Protein AF-A0A2I0WFR5-F1 (afdb_monomer_lite)

Secondary structure (DSSP, 8-state):
---SSTTTSTTHHHHS---S--S---------HHHHHHHHHHHHHHHHHHHHHHHHHSPPPP---------------

Sequence (77 aa):
MVGFGALWGTRVLQIVRRNDSPGLLWKKIKLTTTRKNNAKKRLRRVWQNEAVLRACAEEPAPNTSSGTTSSLKSSGQ

Foldseek 3Di:
DDDPPPVVVVVVVVVPDPPVPPDDDPDDDDCDPVNVVVVVVVVVVVVVVVVVVVVVVDDPDPDPPDDDDDDDDDDDD

Radius of gyration: 37.87 Å; chains: 1; bounding box: 94×41×92 Å

pLDDT: mean 71.16, std 21.46, range [36.94, 98.31]

Structure (mmCIF, N/CA/C/O backbone):
data_AF-A0A2I0WFR5-F1
#
_entry.id   AF-A0A2I0WFR5-F1
#
loop_
_atom_site.group_PDB
_atom_site.id
_atom_site.type_symbol
_atom_site.label_atom_id
_atom_site.label_alt_id
_atom_site.label_comp_id
_atom_site.label_asym_id
_atom_site.label_entity_id
_atom_site.label_seq_id
_atom_site.pdbx_PDB_ins_code
_atom_site.Cartn_x
_atom_site.Cartn_y
_atom_site.Cartn_z
_atom_site.occupancy
_atom_site.B_iso_or_equiv
_atom_site.auth_seq_id
_atom_site.auth_comp_id
_atom_site.auth_asym_id
_atom_site.auth_atom_id
_atom_site.pdbx_PDB_model_num
ATOM 1 N N . MET A 1 1 ? -37.942 -21.068 58.750 1.00 44.25 1 MET A N 1
ATOM 2 C CA . MET A 1 1 ? -38.046 -21.076 57.275 1.00 44.25 1 MET A CA 1
ATOM 3 C C . MET A 1 1 ? -37.008 -20.120 56.711 1.00 44.25 1 MET A C 1
ATOM 5 O O . MET A 1 1 ? -37.159 -18.911 56.814 1.00 44.25 1 MET A O 1
ATOM 9 N N . VAL A 1 2 ? -35.908 -20.681 56.216 1.00 48.97 2 VAL A N 1
ATOM 10 C CA . VAL A 1 2 ? -34.844 -19.974 55.490 1.00 48.97 2 VAL A CA 1
ATOM 11 C C . VAL A 1 2 ? -35.427 -19.497 54.155 1.00 48.97 2 VAL A C 1
ATOM 13 O O . VAL A 1 2 ? -36.057 -20.311 53.487 1.00 48.97 2 VAL A O 1
ATOM 16 N N . GLY A 1 3 ? -35.231 -18.240 53.733 1.00 53.72 3 GLY A N 1
ATOM 17 C CA . GLY A 1 3 ? -35.407 -17.956 52.299 1.00 53.72 3 GLY A CA 1
ATOM 18 C C . GLY A 1 3 ? -35.687 -16.542 51.792 1.00 53.72 3 GLY A C 1
ATOM 19 O O . GLY A 1 3 ? -35.569 -16.358 50.588 1.00 53.72 3 GLY A O 1
ATOM 20 N N . PHE A 1 4 ? -36.000 -15.528 52.608 1.00 51.81 4 PHE A N 1
ATOM 21 C CA . PHE A 1 4 ? -36.314 -14.193 52.047 1.00 51.81 4 PHE A CA 1
ATOM 22 C C . PHE A 1 4 ? -35.088 -13.344 51.651 1.00 51.81 4 PHE A C 1
ATOM 24 O O . PHE A 1 4 ? -35.232 -12.371 50.919 1.00 51.81 4 PHE A O 1
ATOM 31 N N . GLY A 1 5 ? -33.875 -13.732 52.065 1.00 51.84 5 GLY A N 1
ATOM 32 C CA . GLY A 1 5 ? -32.624 -13.048 51.691 1.00 51.84 5 GLY A CA 1
ATOM 33 C C . GLY A 1 5 ? -31.829 -13.710 50.556 1.00 51.84 5 GLY A C 1
ATOM 34 O O . GLY A 1 5 ? -30.934 -13.089 49.987 1.00 51.84 5 GLY A O 1
ATOM 35 N N . ALA A 1 6 ? -32.152 -14.955 50.187 1.00 54.31 6 ALA A N 1
ATOM 36 C CA . ALA A 1 6 ? -31.376 -15.733 49.212 1.00 54.31 6 ALA A CA 1
ATOM 37 C C . ALA A 1 6 ? -31.600 -15.293 47.750 1.00 54.31 6 ALA A C 1
ATOM 39 O O . ALA A 1 6 ? -30.794 -15.599 46.876 1.00 54.31 6 ALA A O 1
ATOM 40 N N . LEU A 1 7 ? -32.677 -14.548 47.482 1.00 55.28 7 LEU A N 1
ATOM 41 C CA . LEU A 1 7 ? -33.056 -14.104 46.136 1.00 55.28 7 LEU A CA 1
ATOM 42 C C . LEU A 1 7 ? -32.506 -12.714 45.766 1.00 55.28 7 LEU A C 1
ATOM 44 O O . LEU A 1 7 ? -32.547 -12.340 44.597 1.00 55.28 7 LEU A O 1
ATOM 48 N N . TRP A 1 8 ? -31.984 -11.946 46.731 1.00 56.28 8 TRP A N 1
ATOM 49 C CA . TRP A 1 8 ? -31.419 -10.606 46.487 1.00 56.28 8 TRP A CA 1
ATOM 50 C C . TRP A 1 8 ? -29.890 -10.608 46.328 1.00 56.28 8 TRP A C 1
ATOM 52 O O . TRP A 1 8 ? -29.346 -9.739 45.651 1.00 56.28 8 TRP A O 1
ATOM 62 N N . GLY A 1 9 ? -29.188 -11.609 46.870 1.00 54.19 9 GLY A N 1
ATOM 63 C CA . GLY A 1 9 ? -27.730 -11.743 46.726 1.00 54.19 9 GLY A CA 1
ATOM 64 C C . GLY A 1 9 ? -27.263 -12.341 45.390 1.00 54.19 9 GLY A C 1
ATOM 65 O O . GLY A 1 9 ? -26.120 -12.138 44.989 1.00 54.19 9 GLY A O 1
ATOM 66 N N . THR A 1 10 ? -28.128 -13.051 44.662 1.00 55.47 10 THR A N 1
ATOM 67 C CA . THR A 1 10 ? -27.751 -13.775 43.430 1.00 55.47 10 THR A CA 1
ATOM 68 C C . THR A 1 10 ? -27.781 -12.910 42.169 1.00 55.47 10 THR A C 1
ATOM 70 O O . THR A 1 10 ? -27.120 -13.237 41.184 1.00 55.47 10 THR A O 1
ATOM 73 N N . ARG A 1 11 ? -28.478 -11.764 42.190 1.00 54.69 11 ARG A N 1
ATOM 74 C CA . ARG A 1 11 ? -28.510 -10.817 41.059 1.00 54.69 11 ARG A CA 1
ATOM 75 C C . ARG A 1 11 ? -27.298 -9.892 40.989 1.00 54.69 11 ARG A C 1
ATOM 77 O O . ARG A 1 11 ? -26.947 -9.461 39.896 1.00 54.69 11 ARG A O 1
ATOM 84 N N . VAL A 1 12 ? -26.624 -9.621 42.107 1.00 55.31 12 VAL A N 1
ATOM 85 C CA . VAL A 1 12 ? -25.449 -8.728 42.132 1.00 55.31 12 VAL A CA 1
ATOM 86 C C . VAL A 1 12 ? -24.287 -9.327 41.328 1.00 55.31 12 VAL A C 1
ATOM 88 O O . VAL A 1 12 ? -23.635 -8.613 40.572 1.00 55.31 12 VAL A O 1
ATOM 91 N N . LEU A 1 13 ? -24.103 -10.653 41.378 1.00 55.88 13 LEU A N 1
ATOM 92 C CA . LEU A 1 13 ? -23.114 -11.372 40.559 1.00 55.88 13 LEU A CA 1
ATOM 93 C C . LEU A 1 13 ? -23.524 -11.520 39.083 1.00 55.88 13 LEU A C 1
ATOM 95 O O . LEU A 1 13 ? -22.662 -11.695 38.229 1.00 55.88 13 LEU A O 1
ATOM 99 N N . GLN A 1 14 ? -24.819 -11.421 38.762 1.00 56.09 14 GLN A N 1
ATOM 100 C CA . GLN A 1 14 ? -25.311 -11.400 37.377 1.00 56.09 14 GLN A CA 1
ATOM 101 C C . GLN A 1 14 ? -25.107 -10.019 36.720 1.00 56.09 14 GLN A C 1
ATOM 103 O O . GLN A 1 14 ? -24.978 -9.925 35.501 1.00 56.09 14 GLN A O 1
ATOM 108 N N . ILE A 1 15 ? -25.051 -8.960 37.540 1.00 52.97 15 ILE A N 1
ATOM 109 C CA . ILE A 1 15 ? -24.860 -7.551 37.152 1.00 52.97 15 ILE A CA 1
ATOM 110 C C . ILE A 1 15 ? -23.373 -7.166 37.047 1.00 52.97 15 ILE A C 1
ATOM 112 O O . ILE A 1 15 ? -23.045 -6.161 36.411 1.00 52.97 15 ILE A O 1
ATOM 116 N N . VAL A 1 16 ? -22.444 -7.981 37.563 1.00 54.72 16 VAL A N 1
ATOM 117 C CA . VAL A 1 16 ? -21.030 -7.903 37.160 1.00 54.72 16 VAL A CA 1
ATOM 118 C C . VAL A 1 16 ? -20.944 -8.452 35.740 1.00 54.72 16 VAL A C 1
ATOM 120 O O . VAL A 1 16 ? -20.668 -9.631 35.544 1.00 54.72 16 VAL A O 1
ATOM 123 N N . ARG A 1 17 ? -21.300 -7.595 34.770 1.00 59.06 17 ARG A N 1
ATOM 124 C CA . ARG A 1 17 ? -21.226 -7.780 33.316 1.00 59.06 17 ARG A CA 1
ATOM 125 C C . ARG A 1 17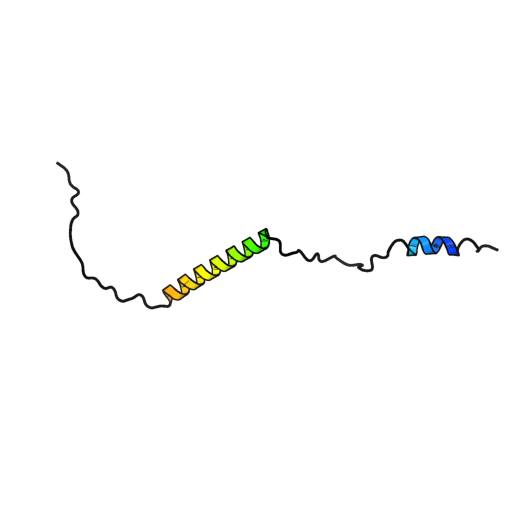 ? -20.470 -9.051 32.950 1.00 59.06 17 ARG A C 1
ATOM 127 O O . ARG A 1 17 ? -19.237 -9.053 32.929 1.00 59.06 17 ARG A O 1
ATOM 134 N N . ARG A 1 18 ? -21.202 -10.103 32.575 1.00 58.12 18 ARG A N 1
ATOM 135 C CA . ARG A 1 18 ? -20.640 -11.037 31.605 1.00 58.12 18 ARG A CA 1
ATOM 136 C C . ARG A 1 18 ? -20.211 -10.163 30.439 1.00 58.12 18 ARG A C 1
ATOM 138 O O . ARG A 1 18 ? -21.026 -9.510 29.797 1.00 58.12 18 ARG A O 1
ATOM 145 N N . ASN A 1 19 ? -18.906 -10.028 30.265 1.00 63.97 19 ASN A N 1
ATOM 146 C CA . ASN A 1 19 ? -18.388 -9.511 29.026 1.00 63.97 19 ASN A CA 1
ATOM 147 C C . ASN A 1 19 ? -18.844 -10.532 27.982 1.00 63.97 19 ASN A C 1
ATOM 149 O O . ASN A 1 19 ? -18.244 -11.599 27.888 1.00 63.97 19 ASN A O 1
ATOM 153 N N . ASP A 1 20 ? -19.918 -10.241 27.244 1.00 59.53 20 ASP A N 1
ATOM 154 C CA . ASP A 1 20 ? -20.513 -11.127 26.227 1.00 59.53 20 ASP A CA 1
ATOM 155 C C . ASP A 1 20 ? -19.578 -11.364 25.017 1.00 59.53 20 ASP A C 1
ATOM 157 O O . ASP A 1 20 ? -19.981 -11.810 23.949 1.00 59.53 20 ASP A O 1
ATOM 161 N N . SER A 1 21 ? -18.284 -11.098 25.193 1.00 64.38 21 SER A N 1
ATOM 162 C CA . SER A 1 21 ? -17.187 -11.531 24.338 1.00 64.38 21 SER A CA 1
ATOM 163 C C . SER A 1 21 ? -16.182 -12.356 25.164 1.00 64.38 21 SER A C 1
ATOM 165 O O . SER A 1 21 ? -15.108 -11.862 25.514 1.00 64.38 21 SER A O 1
ATOM 167 N N . PRO A 1 22 ? -16.500 -13.620 25.507 1.00 60.97 22 PRO A N 1
ATOM 168 C CA . PRO A 1 22 ? -15.594 -14.523 26.220 1.00 60.97 22 PRO A CA 1
ATOM 169 C C . PRO A 1 22 ? -14.520 -15.108 25.277 1.00 60.97 22 PRO A C 1
ATOM 171 O O . PRO A 1 22 ? -14.398 -16.321 25.133 1.00 60.97 22 PRO A O 1
ATOM 174 N N . GLY A 1 23 ? -13.753 -14.255 24.590 1.00 74.44 23 GLY A N 1
ATOM 175 C CA . GLY A 1 23 ? -12.748 -14.690 23.615 1.00 74.44 23 GLY A CA 1
ATOM 176 C C . GLY A 1 23 ? -11.548 -13.753 23.486 1.00 74.44 23 GLY A C 1
ATOM 177 O O . GLY A 1 23 ? -11.547 -12.631 23.992 1.00 74.44 23 GLY A O 1
ATOM 178 N N . LEU A 1 24 ? -10.512 -14.222 22.781 1.00 80.00 24 LEU A N 1
ATOM 179 C CA . LEU A 1 24 ? -9.323 -13.433 22.460 1.00 80.00 24 LEU A CA 1
ATOM 180 C C . LEU A 1 24 ? -9.729 -12.211 21.620 1.00 80.00 24 LEU A C 1
ATOM 182 O O . LEU A 1 24 ? -10.241 -12.344 20.506 1.00 80.00 24 LEU A O 1
ATOM 186 N N . LEU A 1 25 ? -9.525 -11.008 22.160 1.00 78.38 25 LEU A N 1
ATOM 187 C CA . LEU A 1 25 ? -9.913 -9.771 21.490 1.00 78.38 25 LEU A CA 1
ATOM 188 C C . LEU A 1 25 ? -8.947 -9.461 20.338 1.00 78.38 25 LEU A C 1
ATOM 190 O O . LEU A 1 25 ? -7.876 -8.882 20.531 1.00 78.38 25 LEU A O 1
ATOM 194 N N . TRP A 1 26 ? -9.354 -9.784 19.114 1.00 87.00 26 TRP A N 1
ATOM 195 C CA . TRP A 1 26 ? -8.647 -9.376 17.901 1.00 87.00 26 TRP A CA 1
ATOM 196 C C . TRP A 1 26 ? -8.840 -7.878 17.661 1.00 87.00 26 TRP A C 1
ATOM 198 O O . TRP A 1 26 ? -9.807 -7.424 17.040 1.00 87.00 26 TRP A O 1
ATOM 208 N N . LYS A 1 27 ? -7.917 -7.077 18.193 1.00 86.25 27 LYS A N 1
ATOM 209 C CA . LYS A 1 27 ? -7.992 -5.620 18.104 1.00 86.25 27 LYS A CA 1
ATOM 210 C C . LYS A 1 27 ? -7.825 -5.166 16.654 1.00 86.25 27 LYS A C 1
ATOM 212 O O . LYS A 1 27 ? -6.747 -5.254 16.071 1.00 86.25 27 LYS A O 1
ATOM 217 N N . LYS A 1 28 ? -8.889 -4.606 16.077 1.00 90.19 28 LYS A N 1
ATOM 218 C CA . LYS A 1 28 ? -8.834 -3.954 14.762 1.00 90.19 28 LYS A CA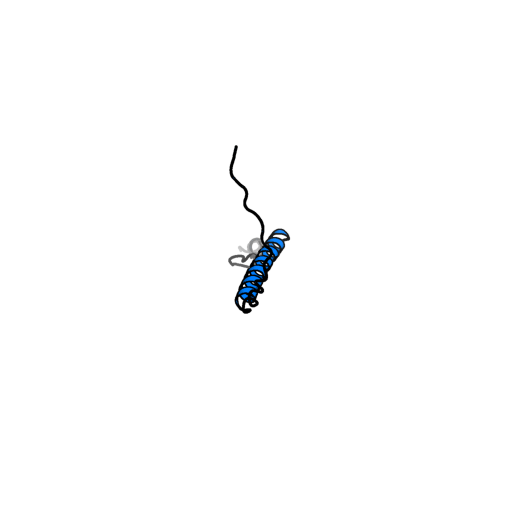 1
ATOM 219 C C . LYS A 1 28 ? -8.078 -2.630 14.882 1.00 90.19 28 LYS A C 1
ATOM 221 O O . LYS A 1 28 ? -8.608 -1.641 15.390 1.00 90.19 28 LYS A O 1
ATOM 226 N N . ILE A 1 29 ? -6.828 -2.609 14.425 1.00 91.50 29 ILE A N 1
ATOM 227 C CA . ILE A 1 29 ? -5.993 -1.403 14.438 1.00 91.50 29 ILE A CA 1
ATOM 228 C C . ILE A 1 29 ? -6.469 -0.459 13.331 1.00 91.50 29 ILE A C 1
ATOM 230 O O . ILE A 1 29 ? -6.620 -0.857 12.176 1.00 91.50 29 ILE A O 1
ATOM 234 N N . LYS A 1 30 ? -6.696 0.810 13.673 1.00 93.81 30 LYS A N 1
ATOM 235 C CA . LYS A 1 30 ? -7.076 1.832 12.693 1.00 93.81 30 LYS A CA 1
ATOM 236 C C . LYS A 1 30 ? -5.911 2.136 11.750 1.00 93.81 30 LYS A C 1
ATOM 238 O O . LYS A 1 30 ? -4.737 2.051 12.115 1.00 93.81 30 LYS A O 1
ATOM 243 N N . LEU A 1 31 ? -6.239 2.552 10.532 1.00 95.00 31 LEU A N 1
ATOM 244 C CA . LEU A 1 31 ? -5.247 2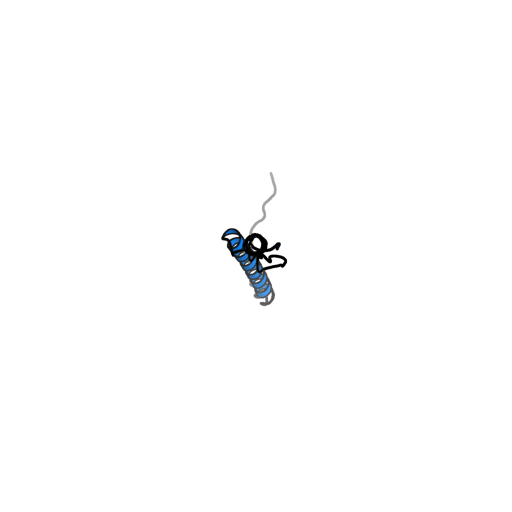.998 9.563 1.00 95.00 31 LEU A CA 1
ATOM 245 C C . LEU A 1 31 ? -4.749 4.409 9.927 1.00 95.00 31 LEU A C 1
ATOM 247 O O . LEU A 1 31 ? -5.277 5.413 9.449 1.00 95.00 31 LEU A O 1
ATOM 251 N N . THR A 1 32 ? -3.736 4.474 10.792 1.00 96.56 32 THR A N 1
ATOM 252 C CA . THR A 1 32 ? -3.110 5.732 11.226 1.00 96.56 32 THR A CA 1
ATOM 253 C C . THR A 1 32 ? -2.299 6.386 10.106 1.00 96.56 32 THR A C 1
ATOM 255 O O . THR A 1 32 ? -1.905 5.739 9.132 1.00 96.56 32 THR A O 1
ATOM 258 N N . THR A 1 33 ? -2.016 7.681 10.244 1.00 98.00 33 THR A N 1
ATOM 259 C CA . THR A 1 33 ? -1.231 8.476 9.284 1.00 98.00 33 THR A CA 1
ATOM 260 C C . THR A 1 33 ? 0.142 7.863 8.999 1.00 98.00 33 THR A C 1
ATOM 262 O O . THR A 1 33 ? 0.506 7.681 7.838 1.00 98.00 33 THR A O 1
ATOM 265 N N . THR A 1 34 ? 0.872 7.432 10.029 1.00 97.12 34 THR A N 1
ATOM 266 C CA . THR A 1 34 ? 2.173 6.758 9.878 1.00 97.12 34 THR A CA 1
ATOM 267 C C . THR A 1 34 ? 2.065 5.478 9.048 1.00 97.12 34 THR A C 1
ATOM 269 O O . THR A 1 34 ? 2.887 5.233 8.161 1.00 97.12 34 THR A O 1
ATOM 272 N N . ARG A 1 35 ? 1.010 4.680 9.264 1.00 98.00 35 ARG A N 1
ATOM 273 C CA . ARG A 1 35 ? 0.760 3.450 8.498 1.00 98.00 35 ARG A CA 1
ATOM 274 C C . ARG A 1 35 ? 0.414 3.760 7.037 1.00 98.00 35 ARG A C 1
ATOM 276 O O . ARG A 1 35 ? 0.945 3.100 6.145 1.00 98.00 35 ARG A O 1
ATOM 283 N N . LYS A 1 36 ? -0.380 4.808 6.777 1.00 98.19 36 LYS A N 1
ATOM 284 C CA . LYS A 1 36 ? -0.647 5.310 5.412 1.00 98.19 36 LYS A CA 1
ATOM 285 C C . LYS A 1 36 ? 0.642 5.733 4.707 1.00 98.19 36 LYS A C 1
ATOM 287 O O . LYS A 1 36 ? 0.849 5.389 3.547 1.00 98.19 36 LYS A O 1
ATOM 292 N N . ASN A 1 37 ? 1.539 6.426 5.405 1.00 97.94 37 ASN A N 1
ATOM 293 C CA . ASN A 1 37 ? 2.815 6.857 4.835 1.00 97.94 37 ASN A CA 1
ATOM 294 C C . ASN A 1 37 ? 3.728 5.672 4.500 1.00 97.94 37 ASN A C 1
ATOM 296 O O . ASN A 1 37 ? 4.395 5.691 3.466 1.00 97.94 37 ASN A O 1
ATOM 300 N N . ASN A 1 38 ? 3.729 4.615 5.318 1.00 97.88 38 ASN A N 1
ATOM 301 C CA . ASN A 1 38 ? 4.448 3.384 4.989 1.00 97.88 38 ASN A CA 1
ATOM 302 C C . ASN A 1 38 ? 3.861 2.699 3.744 1.00 97.88 38 ASN A C 1
ATOM 304 O O . ASN A 1 38 ? 4.620 2.313 2.859 1.00 97.88 38 ASN A O 1
ATOM 308 N N . ALA A 1 39 ? 2.531 2.635 3.624 1.00 98.25 39 ALA A N 1
ATOM 309 C CA . ALA A 1 39 ? 1.872 2.114 2.426 1.00 98.25 39 ALA A CA 1
ATOM 310 C C . ALA A 1 39 ? 2.262 2.914 1.169 1.00 98.25 39 ALA A C 1
ATOM 312 O O . ALA A 1 39 ? 2.698 2.326 0.184 1.00 98.25 39 ALA A O 1
ATOM 313 N N . LYS A 1 40 ? 2.244 4.254 1.232 1.00 98.31 40 LYS A N 1
ATOM 314 C CA . LYS A 1 40 ? 2.718 5.122 0.135 1.00 98.31 40 LYS A CA 1
ATOM 315 C C . LYS A 1 40 ? 4.182 4.868 -0.239 1.00 98.31 40 LYS A C 1
ATOM 317 O O . LYS A 1 40 ? 4.533 4.958 -1.411 1.00 98.31 40 LYS A O 1
ATOM 322 N N . LYS A 1 41 ? 5.057 4.585 0.735 1.00 98.31 41 LYS A N 1
ATOM 323 C CA . LYS A 1 41 ? 6.463 4.226 0.466 1.00 98.31 41 LYS A CA 1
ATOM 324 C C . LYS A 1 41 ? 6.568 2.884 -0.264 1.00 98.31 41 LYS A C 1
ATOM 326 O O . LYS A 1 41 ? 7.337 2.790 -1.212 1.00 98.31 41 LYS A O 1
ATOM 331 N N . ARG A 1 42 ? 5.795 1.871 0.146 1.00 98.19 42 ARG A N 1
ATOM 332 C CA . ARG A 1 42 ? 5.762 0.556 -0.522 1.00 98.19 42 ARG A CA 1
ATOM 333 C C . ARG A 1 42 ? 5.274 0.673 -1.963 1.00 98.19 42 ARG A C 1
ATOM 335 O O . ARG A 1 42 ? 5.942 0.167 -2.850 1.00 98.19 42 ARG A O 1
ATOM 342 N N . LEU A 1 43 ? 4.184 1.406 -2.188 1.00 97.94 43 LEU A N 1
ATOM 343 C CA . LEU A 1 43 ? 3.639 1.632 -3.530 1.00 97.94 43 LEU A CA 1
ATOM 344 C C . LEU A 1 43 ? 4.655 2.304 -4.457 1.00 97.94 43 LEU A C 1
ATOM 346 O O . LEU A 1 43 ? 4.888 1.820 -5.555 1.00 97.94 43 LEU A O 1
ATOM 350 N N . ARG A 1 44 ? 5.340 3.356 -3.989 1.00 97.62 44 ARG A N 1
ATOM 351 C CA . ARG A 1 44 ? 6.388 4.017 -4.784 1.00 97.62 44 ARG A CA 1
ATOM 352 C C . ARG A 1 44 ? 7.544 3.090 -5.151 1.00 97.62 44 ARG A C 1
ATOM 354 O O . ARG A 1 44 ? 8.037 3.177 -6.265 1.00 97.62 44 ARG A O 1
ATOM 361 N N . ARG A 1 45 ? 7.961 2.204 -4.239 1.00 97.75 45 ARG A N 1
ATOM 362 C CA . ARG A 1 45 ? 9.003 1.205 -4.533 1.00 97.75 45 ARG A CA 1
ATOM 363 C C . ARG A 1 45 ? 8.554 0.228 -5.615 1.00 97.75 45 ARG A C 1
ATOM 365 O O . ARG A 1 45 ? 9.322 -0.055 -6.520 1.00 97.75 45 ARG A O 1
ATOM 372 N N . VAL A 1 46 ? 7.313 -0.250 -5.538 1.00 98.00 46 VAL A N 1
ATOM 373 C CA . VAL A 1 46 ? 6.750 -1.145 -6.560 1.00 98.00 46 VAL A CA 1
ATOM 374 C C . VAL A 1 46 ? 6.696 -0.442 -7.912 1.00 98.00 46 VAL A C 1
ATOM 376 O O . VAL A 1 46 ? 7.179 -0.997 -8.886 1.00 98.00 46 VAL A O 1
ATOM 379 N N . TRP A 1 47 ? 6.227 0.806 -7.966 1.00 97.19 47 TRP A N 1
ATOM 380 C CA . TRP A 1 47 ? 6.207 1.571 -9.215 1.00 97.19 47 TRP A CA 1
ATOM 381 C C . TRP A 1 47 ? 7.592 1.817 -9.803 1.00 97.19 47 TRP A C 1
ATOM 383 O O . TRP A 1 47 ? 7.754 1.738 -11.013 1.00 97.19 47 TRP A O 1
ATOM 393 N N . GLN A 1 48 ? 8.598 2.089 -8.971 1.00 97.12 48 GLN A N 1
ATOM 394 C CA . GLN A 1 48 ? 9.978 2.202 -9.445 1.00 97.12 48 GLN A CA 1
ATOM 395 C C . GLN A 1 48 ? 10.476 0.878 -10.031 1.00 97.12 48 GLN A C 1
ATOM 397 O O . GLN A 1 48 ? 11.034 0.874 -11.122 1.00 97.12 48 GLN A O 1
ATOM 402 N N . ASN A 1 49 ? 10.224 -0.242 -9.351 1.00 96.38 49 ASN A N 1
ATOM 403 C CA . ASN A 1 49 ? 10.599 -1.562 -9.854 1.00 96.38 49 ASN A CA 1
ATOM 404 C C . ASN A 1 49 ? 9.890 -1.885 -11.175 1.00 96.38 49 ASN A C 1
ATOM 406 O O . ASN A 1 49 ? 10.527 -2.341 -12.116 1.00 96.38 49 ASN A O 1
ATOM 410 N N . GLU A 1 50 ? 8.587 -1.619 -11.263 1.00 94.69 50 GLU A N 1
ATOM 411 C CA . GLU A 1 50 ? 7.811 -1.813 -12.488 1.00 94.69 50 GLU A CA 1
ATOM 412 C C . GLU A 1 50 ? 8.315 -0.925 -13.627 1.00 94.69 50 GLU A C 1
ATOM 414 O O . GLU A 1 50 ? 8.414 -1.396 -14.755 1.00 94.69 50 GLU A O 1
ATOM 419 N N . ALA A 1 51 ? 8.671 0.332 -13.351 1.00 93.06 51 ALA A N 1
ATOM 420 C CA . ALA A 1 51 ? 9.229 1.235 -14.353 1.00 93.06 51 ALA A CA 1
ATOM 421 C C . ALA A 1 51 ? 10.571 0.726 -14.894 1.00 93.06 51 ALA A C 1
ATOM 423 O O . ALA A 1 51 ? 10.774 0.732 -16.104 1.00 93.06 51 ALA A O 1
ATOM 424 N N . VAL A 1 52 ? 11.456 0.235 -14.020 1.00 92.88 52 VAL A N 1
ATOM 425 C CA . VAL A 1 52 ? 12.740 -0.357 -14.431 1.00 92.88 52 VAL A CA 1
ATOM 426 C C . VAL A 1 52 ? 12.515 -1.616 -15.264 1.00 92.88 52 VAL A C 1
ATOM 428 O O . VAL A 1 52 ? 13.089 -1.741 -16.338 1.00 92.88 52 VAL A O 1
ATOM 431 N N . LEU A 1 53 ? 11.646 -2.526 -14.818 1.00 92.50 53 LEU A N 1
ATOM 432 C CA . LEU A 1 53 ? 11.357 -3.757 -15.559 1.00 92.50 53 LEU A CA 1
ATOM 433 C C . LEU A 1 53 ? 10.741 -3.475 -16.933 1.00 92.50 53 LEU A C 1
ATOM 435 O O . LEU A 1 53 ? 11.099 -4.137 -17.900 1.00 92.50 53 LEU A O 1
ATOM 439 N N . ARG A 1 54 ? 9.852 -2.480 -17.036 1.00 89.69 54 ARG A N 1
ATOM 440 C CA . ARG A 1 54 ? 9.289 -2.037 -18.320 1.00 89.69 54 ARG A CA 1
ATOM 441 C C . ARG A 1 54 ? 10.355 -1.435 -19.229 1.00 89.69 54 ARG A C 1
ATOM 443 O O . ARG A 1 54 ? 10.404 -1.803 -20.392 1.00 89.69 54 ARG A O 1
ATOM 450 N N . ALA A 1 55 ? 11.228 -0.583 -18.693 1.00 88.12 55 ALA A N 1
ATOM 451 C CA . ALA A 1 55 ? 12.332 -0.002 -19.454 1.00 88.12 55 ALA A CA 1
ATOM 452 C C . ALA A 1 55 ? 13.329 -1.062 -19.953 1.00 88.12 55 ALA A C 1
ATOM 454 O O . ALA A 1 55 ? 13.893 -0.905 -21.024 1.00 88.12 55 ALA A O 1
ATOM 455 N N . CYS A 1 56 ? 13.537 -2.149 -19.202 1.00 88.19 56 CYS A N 1
ATOM 456 C CA . CYS A 1 56 ? 14.372 -3.272 -19.639 1.00 88.19 56 CYS A CA 1
ATOM 457 C C . CYS A 1 56 ? 13.675 -4.217 -20.631 1.00 88.19 56 CYS A C 1
ATOM 459 O O . CYS A 1 56 ? 14.357 -5.000 -21.284 1.00 88.19 56 CYS A O 1
ATOM 461 N N . ALA A 1 57 ? 12.341 -4.204 -20.695 1.00 85.44 57 ALA A N 1
ATOM 462 C CA . ALA A 1 57 ? 11.568 -5.006 -21.643 1.00 85.44 57 ALA A CA 1
ATOM 463 C C . ALA A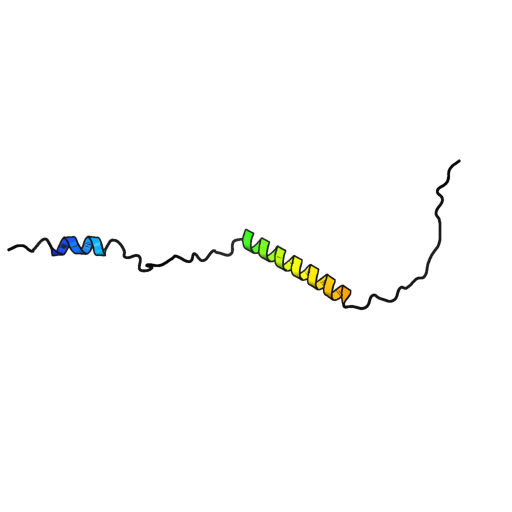 1 57 ? 11.423 -4.321 -23.012 1.00 85.44 57 ALA A C 1
ATOM 465 O O . ALA A 1 57 ? 11.179 -4.997 -24.008 1.00 85.44 57 ALA A O 1
ATOM 466 N N . GLU A 1 58 ? 11.554 -2.995 -23.060 1.00 77.50 58 GLU A N 1
ATOM 467 C CA . GLU A 1 58 ? 11.666 -2.233 -24.300 1.00 77.50 58 GLU A CA 1
ATOM 468 C C . GLU A 1 58 ? 13.086 -2.405 -24.867 1.00 77.50 58 GLU A C 1
ATOM 470 O O . GLU A 1 58 ? 14.068 -2.310 -24.127 1.00 77.50 58 GLU A O 1
ATOM 475 N N . GLU A 1 59 ? 13.212 -2.724 -26.161 1.00 65.44 59 GLU A N 1
ATOM 476 C CA . GLU A 1 59 ? 14.528 -2.845 -26.799 1.00 65.44 59 GLU A CA 1
ATOM 477 C C . GLU A 1 59 ? 15.283 -1.513 -26.659 1.00 65.44 59 GLU A C 1
ATOM 479 O O . GLU A 1 59 ? 14.711 -0.454 -26.942 1.00 65.44 59 GLU A O 1
ATOM 484 N N . PRO A 1 60 ? 16.560 -1.524 -26.228 1.00 67.56 60 PRO A N 1
ATOM 485 C CA . PRO A 1 60 ? 17.337 -0.299 -26.173 1.00 67.56 60 PRO A CA 1
ATOM 486 C C . PRO A 1 60 ? 17.408 0.285 -27.586 1.00 67.56 60 PRO A C 1
ATOM 488 O O . PRO A 1 60 ? 17.794 -0.410 -28.527 1.00 67.56 60 PRO A O 1
ATOM 491 N N . ALA A 1 61 ? 17.019 1.555 -27.732 1.00 64.69 61 ALA A N 1
ATOM 492 C CA . ALA A 1 61 ? 17.094 2.264 -29.004 1.00 64.69 61 ALA A CA 1
ATOM 493 C C . ALA A 1 61 ? 18.476 2.042 -29.660 1.00 64.69 61 ALA A C 1
ATOM 495 O O . ALA A 1 61 ? 19.493 2.110 -28.958 1.00 64.69 61 ALA A O 1
ATOM 496 N N . PRO A 1 62 ? 18.547 1.770 -30.978 1.00 56.06 62 PRO A N 1
ATOM 497 C CA . PRO A 1 62 ? 19.817 1.534 -31.647 1.00 56.06 62 PRO A CA 1
ATOM 498 C C . PRO A 1 62 ? 20.722 2.757 -31.473 1.00 56.06 62 PRO A C 1
ATOM 500 O O . PRO A 1 62 ? 20.315 3.892 -31.714 1.00 56.06 62 PRO A O 1
ATOM 503 N N . ASN A 1 63 ? 21.950 2.508 -31.017 1.00 52.41 63 ASN A N 1
ATOM 504 C CA . ASN A 1 63 ? 22.962 3.523 -30.750 1.00 52.41 63 ASN A CA 1
ATOM 505 C C . ASN A 1 63 ? 23.155 4.445 -31.967 1.00 52.41 63 ASN A C 1
ATOM 507 O O . ASN A 1 63 ? 23.763 4.036 -32.95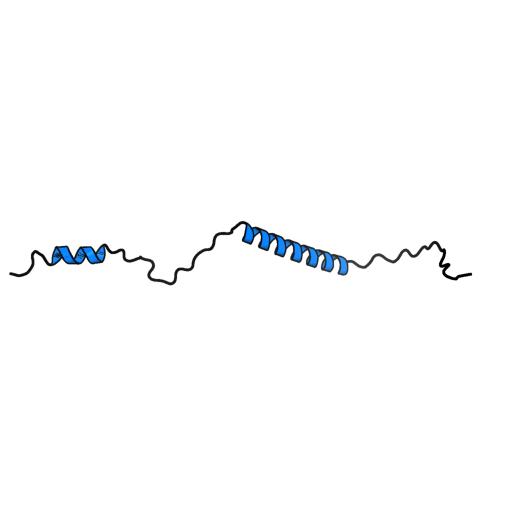5 1.00 52.41 63 ASN A O 1
ATOM 511 N N . THR A 1 64 ? 22.736 5.710 -31.888 1.00 45.06 64 THR A N 1
ATOM 512 C CA . THR A 1 64 ? 23.225 6.732 -32.824 1.00 45.06 64 THR A CA 1
ATOM 513 C C . THR A 1 64 ? 24.605 7.184 -32.359 1.00 45.06 64 THR A C 1
ATOM 515 O O . THR A 1 64 ? 24.772 8.199 -31.685 1.00 45.06 64 THR A O 1
ATOM 518 N N . SER A 1 65 ? 25.622 6.393 -32.694 1.00 52.84 65 SER A N 1
ATOM 519 C CA . SER A 1 65 ? 27.012 6.829 -32.680 1.00 52.84 65 SER A CA 1
ATOM 520 C C . SER A 1 65 ? 27.257 7.776 -33.859 1.00 52.84 65 SER A C 1
ATOM 522 O O . SER A 1 65 ? 27.504 7.333 -34.979 1.00 52.84 65 SER A O 1
ATOM 524 N N . SER A 1 66 ? 27.230 9.082 -33.615 1.00 46.78 66 SER A N 1
ATOM 525 C CA . SER A 1 66 ? 27.864 10.075 -34.490 1.00 46.78 66 SER A CA 1
ATOM 526 C C . SER A 1 66 ? 28.646 11.043 -33.611 1.00 46.78 66 SER A C 1
ATOM 528 O O . SER A 1 66 ? 28.065 11.855 -32.892 1.00 46.78 66 SER A O 1
ATOM 530 N N . GLY A 1 67 ? 29.965 10.855 -33.587 1.00 44.16 67 GLY A N 1
ATOM 531 C CA . GLY A 1 67 ? 30.867 11.529 -32.666 1.00 44.16 67 GLY A CA 1
ATOM 532 C C . GLY A 1 67 ? 31.145 12.993 -32.986 1.00 44.16 67 GLY A C 1
ATOM 533 O O . GLY A 1 67 ? 30.951 13.446 -34.106 1.00 44.16 67 GLY A O 1
ATOM 534 N N . THR A 1 68 ? 31.730 13.664 -31.993 1.00 38.72 68 THR A N 1
ATOM 535 C CA . THR A 1 68 ? 32.720 14.719 -32.209 1.00 38.72 68 THR A CA 1
ATOM 536 C C . THR A 1 68 ? 33.831 14.547 -31.178 1.00 38.72 68 THR A C 1
ATOM 538 O O . THR A 1 68 ? 33.616 14.500 -29.971 1.00 38.72 68 THR A O 1
ATOM 541 N N . THR A 1 69 ? 35.024 14.385 -31.723 1.00 43.19 69 THR A N 1
ATOM 542 C CA . THR A 1 69 ? 36.358 14.299 -31.133 1.00 43.19 69 THR A CA 1
ATOM 543 C C . THR A 1 69 ? 36.780 15.508 -30.286 1.00 43.19 69 THR A C 1
ATOM 545 O O . THR A 1 69 ? 36.330 16.620 -30.544 1.00 43.19 69 THR A O 1
ATOM 548 N N . SER A 1 70 ? 37.796 15.276 -29.435 1.00 36.94 70 SER A N 1
ATOM 549 C CA . SER A 1 70 ? 38.777 16.202 -28.808 1.00 36.94 70 SER A CA 1
ATOM 550 C C . SER A 1 70 ? 38.561 16.471 -27.309 1.00 36.94 70 SER A C 1
ATOM 552 O O . SER A 1 70 ? 37.457 16.751 -26.877 1.00 36.94 70 SER A O 1
ATOM 554 N N . SER A 1 71 ? 39.549 16.405 -26.415 1.00 38.28 71 SER A N 1
ATOM 555 C CA . SER A 1 71 ? 40.960 16.014 -26.485 1.00 38.28 71 SER A CA 1
ATOM 556 C C . SER A 1 71 ? 41.422 15.708 -25.055 1.00 38.28 71 SER A C 1
ATOM 558 O O . SER A 1 71 ? 41.306 16.569 -24.181 1.00 38.28 71 SER A O 1
ATOM 560 N N . LEU A 1 72 ? 41.997 14.527 -24.814 1.00 48.03 72 LEU A N 1
ATOM 561 C CA . LEU A 1 72 ? 42.914 14.352 -23.688 1.00 48.03 72 LEU A CA 1
ATOM 562 C C . LEU A 1 72 ? 44.140 15.233 -23.958 1.00 48.03 72 LEU A C 1
ATOM 564 O O . LEU A 1 72 ? 44.818 15.044 -24.967 1.00 48.03 72 LEU A O 1
ATOM 568 N N . LYS A 1 73 ? 44.477 16.133 -23.035 1.00 39.31 73 LYS A N 1
ATOM 569 C CA . LYS A 1 73 ? 45.868 16.555 -22.858 1.00 39.31 73 LYS A CA 1
ATOM 570 C C . LYS A 1 73 ? 46.183 16.676 -21.371 1.00 39.31 73 LYS A C 1
ATOM 572 O O . LYS A 1 73 ? 46.144 17.746 -20.781 1.00 39.31 73 LYS A O 1
ATOM 577 N N . SER A 1 74 ? 46.455 15.516 -20.785 1.00 42.53 74 SER A N 1
ATOM 578 C CA . SER A 1 74 ? 47.359 15.369 -19.649 1.00 42.53 74 SER A CA 1
ATOM 579 C C . SER A 1 74 ? 48.756 15.161 -20.234 1.00 42.53 74 SER A C 1
ATOM 581 O O . SER A 1 74 ? 48.915 14.263 -21.060 1.00 42.53 74 SER A O 1
ATOM 583 N N . SER A 1 75 ? 49.706 16.030 -19.889 1.00 46.22 75 SER A N 1
ATOM 584 C CA . SER A 1 75 ? 51.135 15.717 -19.714 1.00 46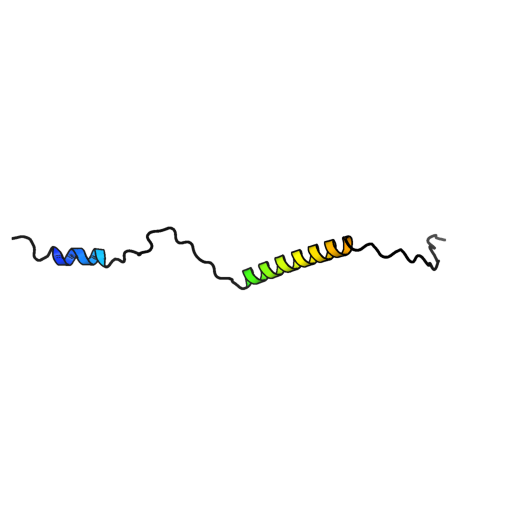.22 75 SER A CA 1
ATOM 585 C C . SER A 1 75 ? 51.925 17.008 -19.537 1.00 46.22 75 SER A C 1
ATOM 587 O O . SER A 1 75 ? 51.773 17.950 -20.316 1.00 46.22 75 SER A O 1
ATOM 589 N N . GLY A 1 76 ? 52.730 17.029 -18.478 1.00 50.12 76 GLY A N 1
ATOM 590 C CA . GLY A 1 76 ? 53.501 18.176 -18.031 1.00 50.12 76 GLY A CA 1
ATOM 591 C C . GLY A 1 76 ? 54.675 18.560 -18.926 1.00 50.12 76 GLY A C 1
ATOM 592 O O . GLY A 1 76 ? 55.253 17.731 -19.630 1.00 50.12 76 GLY A O 1
ATOM 593 N N . GLN A 1 77 ? 55.013 19.840 -18.825 1.00 42.00 77 GLN A N 1
ATOM 594 C CA . GLN A 1 77 ? 56.357 20.365 -18.605 1.00 42.00 77 GLN A CA 1
ATOM 595 C C . GLN A 1 77 ? 56.232 21.543 -17.641 1.00 42.00 77 GLN A C 1
ATOM 597 O O . GLN A 1 77 ? 55.177 22.217 -17.701 1.00 42.00 77 GLN A O 1
#

Organism: NCBI:txid906689